Protein AF-A0A401LPN5-F1 (afdb_monomer)

Radius of gyration: 15.57 Å; Cα contacts (8 Å, |Δi|>4): 184; chains: 1; bounding box: 42×30×38 Å

Structure (mmCIF, N/CA/C/O backbone):
data_AF-A0A401LPN5-F1
#
_entry.id   AF-A0A401LPN5-F1
#
loop_
_atom_site.group_PDB
_atom_site.id
_atom_site.type_symbol
_atom_site.label_atom_id
_atom_site.label_alt_id
_atom_site.label_comp_id
_atom_site.label_asym_id
_atom_site.label_entity_id
_atom_site.label_seq_id
_atom_site.pdbx_PDB_ins_code
_atom_site.Cartn_x
_atom_site.Cartn_y
_atom_site.Cartn_z
_atom_site.occupancy
_atom_site.B_iso_or_equiv
_atom_site.auth_seq_id
_atom_site.auth_comp_id
_atom_site.auth_asym_id
_atom_site.auth_atom_id
_atom_site.pdbx_PDB_model_num
ATOM 1 N N . MET A 1 1 ? -16.675 0.990 2.975 1.00 86.31 1 MET A N 1
ATOM 2 C CA . MET A 1 1 ? -18.055 0.765 3.479 1.00 86.31 1 MET A CA 1
ATOM 3 C C . MET A 1 1 ? -18.039 0.644 4.993 1.00 86.31 1 MET A C 1
ATOM 5 O O . MET A 1 1 ? -17.036 0.166 5.520 1.00 86.31 1 MET A O 1
ATOM 9 N N . LYS A 1 2 ? -19.118 1.045 5.676 1.00 87.81 2 LYS A N 1
ATOM 10 C CA . LYS A 1 2 ? -19.290 0.775 7.115 1.00 87.81 2 LYS A CA 1
ATOM 11 C C . LYS A 1 2 ? -19.565 -0.713 7.358 1.00 87.81 2 LYS A C 1
ATOM 13 O O . LYS A 1 2 ? -20.257 -1.354 6.562 1.00 87.81 2 LYS A O 1
ATOM 18 N N . LYS A 1 3 ? -19.028 -1.246 8.460 1.00 90.56 3 LYS A N 1
ATOM 19 C CA . LYS A 1 3 ? -19.232 -2.644 8.859 1.00 90.56 3 LYS A CA 1
ATOM 20 C C . LYS A 1 3 ? -20.705 -2.963 9.043 1.00 90.56 3 LYS A C 1
ATOM 22 O O . LYS A 1 3 ? -21.427 -2.222 9.701 1.00 90.56 3 LYS A O 1
ATOM 27 N N . GLY A 1 4 ? -21.130 -4.080 8.458 1.00 88.19 4 GLY A N 1
ATOM 28 C CA . GLY A 1 4 ? -22.467 -4.641 8.644 1.00 88.19 4 GLY A CA 1
ATOM 29 C C . GLY A 1 4 ? -23.621 -3.854 8.015 1.00 88.19 4 GLY A C 1
ATOM 30 O O . GLY A 1 4 ? -24.760 -4.272 8.177 1.00 88.19 4 GLY A O 1
ATOM 31 N N . THR A 1 5 ? -23.374 -2.745 7.304 1.00 85.81 5 THR A N 1
ATOM 32 C CA . THR A 1 5 ? -24.468 -1.883 6.811 1.00 85.81 5 THR A CA 1
ATOM 33 C C . THR A 1 5 ? -24.605 -1.856 5.286 1.00 85.81 5 THR A C 1
ATOM 35 O O . THR A 1 5 ? -25.522 -1.214 4.782 1.00 85.81 5 THR A O 1
ATOM 38 N N . ASN A 1 6 ? -23.683 -2.484 4.534 1.00 84.44 6 ASN A N 1
ATOM 39 C CA . ASN A 1 6 ? -23.550 -2.355 3.066 1.00 84.44 6 ASN A CA 1
ATOM 40 C C . 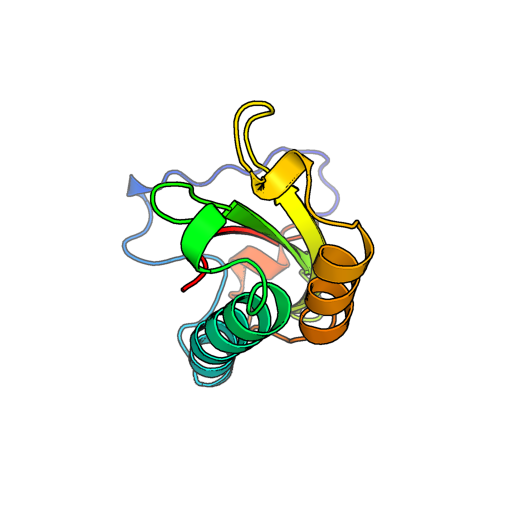ASN A 1 6 ? -23.598 -0.899 2.555 1.00 84.44 6 ASN A C 1
ATOM 42 O O . ASN A 1 6 ? -23.830 -0.641 1.378 1.00 84.44 6 ASN A O 1
ATOM 46 N N . THR A 1 7 ? -23.369 0.072 3.441 1.00 87.56 7 THR A N 1
ATOM 47 C CA . THR A 1 7 ? -23.444 1.489 3.111 1.00 87.56 7 THR A CA 1
ATOM 48 C C . THR A 1 7 ? -22.046 1.967 2.738 1.00 87.56 7 THR A C 1
ATOM 50 O O . THR A 1 7 ? -21.099 1.779 3.524 1.00 87.56 7 THR A O 1
ATOM 53 N N . PRO A 1 8 ? -21.883 2.605 1.569 1.00 83.88 8 PRO A N 1
ATOM 54 C CA . PRO A 1 8 ? -20.662 3.318 1.248 1.00 83.88 8 PRO A CA 1
ATOM 55 C C . PRO A 1 8 ? -20.315 4.327 2.344 1.00 83.88 8 PRO A C 1
ATOM 57 O O . PRO A 1 8 ? -21.184 4.946 2.954 1.00 83.88 8 PRO A O 1
ATOM 60 N N . PHE A 1 9 ? -19.022 4.458 2.617 1.00 82.81 9 PHE A N 1
ATOM 61 C CA . PHE A 1 9 ? -18.505 5.479 3.515 1.00 82.81 9 PHE A CA 1
ATOM 62 C C . PHE A 1 9 ? -17.553 6.328 2.698 1.00 82.81 9 PHE A C 1
ATOM 64 O O . PHE A 1 9 ? -16.600 5.789 2.135 1.00 82.81 9 PHE A O 1
ATOM 71 N N . TYR A 1 10 ? -17.842 7.619 2.629 1.00 77.94 10 TYR A N 1
ATOM 72 C CA . TYR A 1 10 ? -17.018 8.597 1.946 1.00 77.94 10 TYR A CA 1
ATOM 73 C C . TYR A 1 10 ? -16.513 9.584 2.986 1.00 77.94 10 TYR A C 1
ATOM 75 O O . TYR A 1 10 ? -17.273 10.006 3.857 1.00 77.94 10 TYR A O 1
ATOM 83 N N . ILE A 1 11 ? -15.238 9.935 2.880 1.00 76.38 11 ILE A N 1
ATOM 84 C CA . ILE A 1 11 ? -14.700 11.122 3.532 1.00 76.38 11 ILE A CA 1
ATOM 85 C C . ILE A 1 11 ? -14.692 12.245 2.512 1.00 76.38 11 ILE A C 1
ATOM 87 O O . ILE A 1 11 ? -14.478 12.002 1.321 1.00 76.38 11 ILE A O 1
ATOM 91 N N . LYS A 1 12 ? -14.890 13.471 2.977 1.00 79.12 12 LYS A N 1
ATOM 92 C CA . LYS A 1 12 ? -14.497 14.633 2.200 1.00 79.12 12 LYS A CA 1
ATOM 93 C C . LYS A 1 12 ? -13.141 15.080 2.715 1.00 79.12 12 LYS A C 1
ATOM 95 O O . LYS A 1 12 ? -12.941 15.169 3.921 1.00 79.12 12 LYS A O 1
ATOM 100 N N . ALA A 1 13 ? -12.203 15.319 1.804 1.00 70.81 13 ALA A N 1
ATOM 101 C CA . ALA A 1 13 ? -10.856 15.741 2.181 1.00 70.81 13 ALA A CA 1
ATOM 102 C C . ALA A 1 13 ? -10.869 17.060 2.978 1.00 70.81 13 ALA A C 1
ATOM 104 O O . ALA A 1 13 ? -10.048 17.245 3.861 1.00 70.81 13 ALA A O 1
ATOM 105 N N . GLU A 1 14 ? -11.845 17.933 2.713 1.00 79.00 14 GLU A N 1
ATOM 106 C CA . GLU A 1 14 ? -12.077 19.188 3.443 1.00 79.00 14 GLU A CA 1
ATOM 107 C C . GLU A 1 14 ? -12.456 19.004 4.922 1.00 79.00 14 GLU A C 1
ATOM 109 O O . GLU A 1 14 ? -12.242 19.916 5.713 1.00 79.00 14 GLU A O 1
ATOM 114 N N . ASP A 1 15 ? -12.973 17.835 5.314 1.00 82.06 15 ASP A N 1
ATOM 115 C CA . ASP A 1 15 ? -13.390 17.573 6.697 1.00 82.06 15 ASP A CA 1
ATOM 116 C C . ASP A 1 15 ? -12.206 17.188 7.608 1.00 82.06 15 ASP A C 1
ATOM 118 O O . ASP A 1 15 ? -12.383 17.025 8.818 1.00 82.06 15 ASP A O 1
ATOM 122 N N . TYR A 1 16 ? -11.004 17.003 7.045 1.00 76.50 16 TYR A N 1
ATOM 123 C CA . TYR A 1 16 ? -9.850 16.482 7.771 1.00 76.50 16 TYR A CA 1
ATOM 124 C C . TYR A 1 16 ? -8.533 17.157 7.361 1.00 76.50 16 TYR A C 1
ATOM 126 O O . TYR A 1 16 ? -8.055 16.994 6.243 1.00 76.50 16 TYR A O 1
ATOM 134 N N . ASP A 1 17 ? -7.870 17.811 8.320 1.00 73.69 17 ASP A N 1
ATOM 135 C CA . ASP A 1 17 ? -6.528 18.394 8.131 1.00 73.69 17 ASP A CA 1
ATOM 136 C C . ASP A 1 17 ? -5.416 17.332 7.975 1.00 73.69 17 ASP A C 1
ATOM 138 O O . ASP A 1 17 ? -4.299 17.621 7.539 1.00 73.69 17 ASP A O 1
ATOM 142 N N . ILE A 1 18 ? -5.695 16.088 8.378 1.00 77.25 18 ILE A N 1
ATOM 143 C CA . ILE A 1 18 ? -4.774 14.943 8.359 1.00 77.25 18 ILE A CA 1
ATOM 144 C C . ILE A 1 18 ? -5.510 13.666 7.939 1.00 77.25 18 ILE A C 1
ATOM 146 O O . ILE A 1 18 ? -6.727 13.600 8.054 1.00 77.25 18 ILE A O 1
ATOM 150 N N . ASP A 1 19 ? -4.778 12.629 7.510 1.00 84.25 19 ASP A N 1
ATOM 151 C CA . ASP A 1 19 ? -5.361 11.305 7.235 1.00 84.25 19 ASP A CA 1
ATOM 152 C C . ASP A 1 19 ? -6.218 10.826 8.427 1.00 84.25 19 ASP A C 1
ATOM 154 O O . ASP A 1 19 ? -5.684 10.631 9.524 1.00 84.25 19 ASP A O 1
ATOM 158 N N . PRO A 1 20 ? -7.539 10.631 8.244 1.00 89.81 20 PRO A N 1
ATOM 159 C CA . PRO A 1 20 ? -8.436 10.274 9.334 1.00 89.81 20 PRO A CA 1
ATOM 160 C C . PRO A 1 20 ? -8.380 8.793 9.714 1.00 89.81 20 PRO A C 1
ATOM 162 O O . PRO A 1 20 ? -9.062 8.381 10.659 1.00 89.81 20 PRO A O 1
ATOM 165 N N . PHE A 1 21 ? -7.627 7.964 8.985 1.00 92.81 21 PHE A N 1
ATOM 166 C CA . PHE A 1 21 ? -7.662 6.512 9.152 1.00 92.81 21 PHE A CA 1
ATOM 167 C C . PHE A 1 21 ? -6.487 5.947 9.943 1.00 92.81 21 PHE A C 1
ATOM 169 O O . PHE A 1 21 ? -6.671 4.977 10.687 1.00 92.81 21 PHE A O 1
ATOM 176 N N . THR A 1 22 ? -5.307 6.555 9.832 1.00 93.69 22 THR A N 1
ATOM 177 C CA . THR A 1 22 ? -4.102 6.106 10.536 1.00 93.69 22 THR A CA 1
ATOM 178 C C . THR A 1 22 ? -3.597 7.143 11.530 1.00 93.69 22 THR A C 1
ATOM 180 O O . THR A 1 22 ? -3.766 8.349 11.368 1.00 93.69 22 THR A O 1
ATOM 183 N N . VAL A 1 23 ? -2.989 6.663 12.611 1.00 94.88 23 VAL A N 1
ATOM 184 C CA . VAL A 1 23 ? -2.324 7.516 13.598 1.00 94.88 23 VAL A CA 1
ATOM 185 C C . VAL A 1 23 ? -0.899 7.783 13.120 1.00 94.88 23 VAL A C 1
ATOM 187 O O . VAL A 1 23 ? -0.177 6.843 12.798 1.00 94.88 23 VAL A O 1
ATOM 190 N N . LYS A 1 24 ? -0.471 9.053 13.113 1.00 93.00 24 LYS A N 1
ATOM 191 C CA . LYS A 1 24 ? 0.909 9.460 12.791 1.00 93.00 24 LYS A CA 1
ATOM 192 C C . LYS A 1 24 ? 1.870 9.132 13.943 1.00 93.00 24 LYS A C 1
ATOM 194 O O . LYS A 1 24 ? 2.343 10.022 14.644 1.00 93.00 24 LYS A O 1
ATOM 199 N N . ASP A 1 25 ? 2.111 7.845 14.158 1.00 95.31 25 ASP A N 1
ATOM 200 C CA . ASP A 1 25 ? 3.009 7.308 15.180 1.00 95.31 25 ASP A CA 1
ATOM 201 C C . ASP A 1 25 ? 4.278 6.678 14.570 1.00 95.31 25 ASP A C 1
ATOM 203 O O . ASP A 1 25 ? 4.576 6.825 13.381 1.00 95.31 25 ASP A O 1
ATOM 207 N N . ALA A 1 26 ? 5.052 5.967 15.394 1.00 96.62 26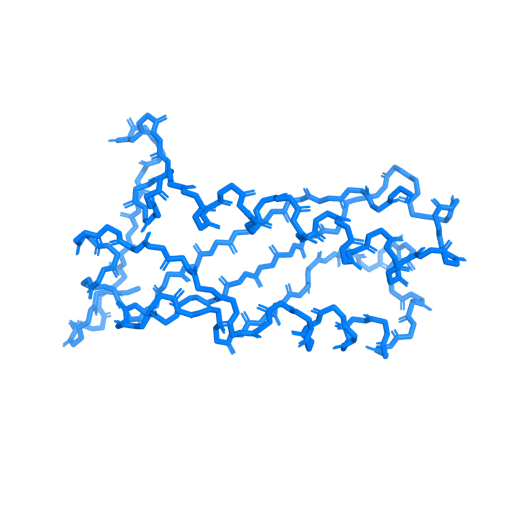 ALA A N 1
ATOM 208 C CA . ALA A 1 26 ? 6.266 5.285 14.952 1.00 96.62 26 ALA A CA 1
ATOM 209 C C . ALA A 1 26 ? 5.999 4.181 13.911 1.00 96.62 26 ALA A C 1
ATOM 211 O O . ALA A 1 26 ? 6.852 3.944 13.056 1.00 96.62 26 ALA A O 1
ATOM 212 N N . HIS A 1 27 ? 4.832 3.525 13.946 1.00 95.38 27 HIS A N 1
ATOM 213 C CA . HIS A 1 27 ? 4.463 2.529 12.941 1.00 95.38 27 HIS A CA 1
ATOM 214 C C . HIS A 1 27 ? 4.208 3.195 11.592 1.00 95.38 27 HIS A C 1
ATOM 216 O O . HIS A 1 27 ? 4.723 2.725 10.579 1.00 95.38 27 HIS A O 1
ATOM 222 N N . TYR A 1 28 ? 3.486 4.319 11.583 1.00 94.56 28 TYR A N 1
ATOM 223 C CA . TYR A 1 28 ? 3.297 5.114 10.372 1.00 94.56 28 TYR A CA 1
ATOM 224 C C . TYR A 1 28 ? 4.640 5.566 9.787 1.00 94.56 28 TYR A C 1
ATOM 226 O O . TYR A 1 28 ? 4.904 5.338 8.609 1.00 94.56 28 TYR A O 1
ATOM 234 N N . ALA A 1 29 ? 5.511 6.157 10.612 1.00 95.19 29 ALA A N 1
ATOM 235 C CA . ALA A 1 29 ? 6.815 6.648 10.164 1.00 95.19 29 ALA A CA 1
ATOM 236 C C . ALA A 1 29 ? 7.711 5.521 9.622 1.00 95.19 29 ALA A C 1
ATOM 238 O O . ALA A 1 29 ? 8.400 5.698 8.616 1.00 95.19 29 ALA A O 1
ATOM 239 N N . TYR A 1 30 ? 7.679 4.347 10.259 1.00 96.12 30 TYR A N 1
ATOM 240 C CA . TYR A 1 30 ? 8.383 3.169 9.764 1.00 96.12 30 TYR A CA 1
ATOM 241 C C . TYR A 1 30 ? 7.856 2.734 8.396 1.00 96.12 30 TYR A C 1
ATOM 243 O O . TYR A 1 30 ? 8.657 2.518 7.488 1.00 96.12 30 TYR A O 1
ATOM 251 N N . ILE A 1 31 ? 6.532 2.639 8.226 1.00 94.44 31 ILE A N 1
ATOM 252 C CA . ILE A 1 31 ? 5.946 2.190 6.960 1.00 94.44 31 ILE A CA 1
ATOM 253 C C . ILE A 1 31 ? 6.211 3.207 5.839 1.00 94.44 31 ILE A C 1
ATOM 255 O O . ILE A 1 31 ? 6.642 2.799 4.761 1.00 94.44 31 ILE A 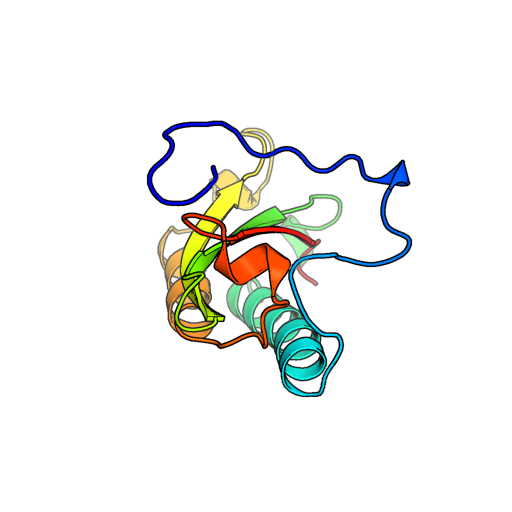O 1
ATOM 259 N N . ASP A 1 32 ? 6.063 4.513 6.101 1.00 91.56 32 ASP A N 1
ATOM 260 C CA . ASP A 1 32 ? 6.382 5.588 5.140 1.00 91.56 32 ASP A CA 1
ATOM 261 C C . ASP A 1 32 ? 7.865 5.595 4.712 1.00 91.56 32 ASP A C 1
ATOM 263 O O . ASP A 1 32 ? 8.209 5.990 3.594 1.00 91.56 32 ASP A O 1
ATOM 267 N N . SER A 1 33 ? 8.760 5.129 5.583 1.00 93.25 33 SER A N 1
ATOM 268 C CA . SER A 1 33 ? 10.179 4.984 5.263 1.00 93.25 33 SER A CA 1
ATOM 269 C C . SER A 1 33 ? 10.460 3.699 4.478 1.00 93.25 33 SER A C 1
ATOM 271 O O . SER A 1 33 ? 11.061 3.733 3.400 1.00 93.25 33 SER A O 1
ATOM 273 N N . ILE A 1 34 ? 9.998 2.551 4.984 1.00 95.00 34 ILE A N 1
ATOM 274 C CA . ILE A 1 34 ? 10.369 1.242 4.441 1.00 95.00 34 ILE A CA 1
ATOM 275 C C . ILE A 1 34 ? 9.749 0.984 3.068 1.00 95.00 34 ILE A C 1
ATOM 277 O O . ILE A 1 34 ? 10.394 0.340 2.242 1.00 95.00 34 ILE A O 1
ATOM 281 N N . TYR A 1 35 ? 8.553 1.515 2.771 1.00 93.06 35 TYR A N 1
ATOM 282 C CA . TYR A 1 35 ? 7.927 1.280 1.467 1.00 93.06 35 TYR A CA 1
ATOM 283 C C . TYR A 1 35 ? 8.781 1.860 0.331 1.00 93.06 35 TYR A C 1
ATOM 285 O O . TYR A 1 35 ? 9.063 1.155 -0.637 1.00 93.06 35 TYR A O 1
ATOM 293 N N . LYS A 1 36 ? 9.303 3.086 0.497 1.00 92.88 36 LYS A N 1
ATOM 294 C CA . LYS A 1 36 ? 10.214 3.729 -0.470 1.00 92.88 36 LYS A CA 1
ATOM 295 C C . LYS A 1 36 ? 11.453 2.873 -0.710 1.00 92.88 36 LYS A C 1
ATOM 297 O O . LYS A 1 36 ? 11.872 2.715 -1.853 1.00 92.88 36 LYS A O 1
ATOM 302 N N . VAL A 1 37 ? 12.030 2.313 0.354 1.00 95.38 37 VAL A N 1
ATOM 303 C CA . VAL A 1 37 ? 13.204 1.433 0.258 1.00 95.38 37 VAL A CA 1
ATOM 304 C C . VAL A 1 37 ? 12.868 0.171 -0.531 1.00 95.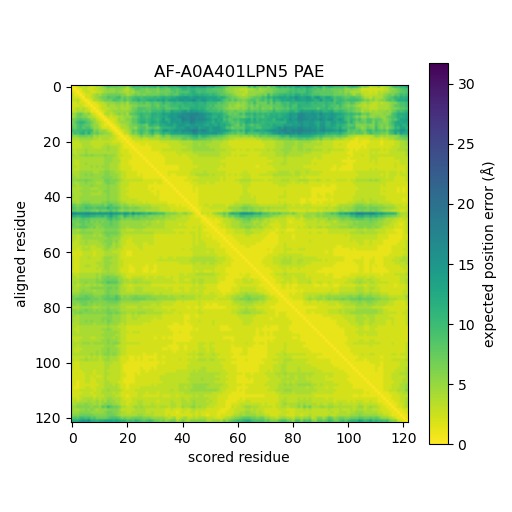38 37 VAL A C 1
ATOM 306 O O . VAL A 1 37 ? 13.552 -0.124 -1.505 1.00 95.38 37 VAL A O 1
ATOM 309 N N . ILE A 1 38 ? 11.793 -0.528 -0.159 1.00 96.19 38 ILE A N 1
ATOM 310 C CA . ILE A 1 38 ? 11.352 -1.773 -0.804 1.00 96.19 38 ILE A CA 1
ATOM 311 C C . ILE A 1 38 ? 11.114 -1.570 -2.304 1.00 96.19 38 ILE A C 1
ATOM 313 O O . ILE A 1 38 ? 11.533 -2.394 -3.114 1.00 96.19 38 ILE A O 1
ATOM 317 N N . ILE A 1 39 ? 10.461 -0.472 -2.682 1.00 94.25 39 ILE A N 1
ATOM 318 C CA . ILE A 1 39 ? 10.118 -0.196 -4.081 1.00 94.25 39 ILE A CA 1
ATOM 319 C C . ILE A 1 39 ? 11.362 0.161 -4.885 1.00 94.25 39 ILE A C 1
ATOM 321 O O . ILE A 1 39 ? 11.569 -0.391 -5.961 1.00 94.25 39 ILE A O 1
ATOM 325 N N . ASN A 1 40 ? 12.213 1.049 -4.370 1.00 94.06 40 ASN A N 1
ATOM 326 C CA . ASN A 1 40 ? 13.436 1.436 -5.076 1.00 94.06 40 ASN A CA 1
ATOM 327 C C . ASN A 1 40 ? 14.410 0.257 -5.241 1.00 94.06 40 ASN A C 1
ATOM 329 O O . ASN A 1 40 ? 15.130 0.198 -6.237 1.00 94.06 40 ASN A O 1
ATOM 333 N N . ASP A 1 41 ? 14.428 -0.668 -4.279 1.00 95.50 41 ASP A N 1
ATOM 334 C CA . ASP A 1 41 ? 15.194 -1.915 -4.342 1.00 95.50 41 ASP A CA 1
ATOM 335 C C . ASP A 1 41 ? 14.651 -2.840 -5.444 1.00 95.50 41 ASP A C 1
ATOM 337 O O . ASP A 1 41 ? 15.373 -3.177 -6.384 1.00 95.50 41 ASP A O 1
ATOM 341 N N . ALA A 1 42 ? 13.348 -3.141 -5.417 1.00 95.69 42 ALA A N 1
ATOM 342 C CA . ALA A 1 42 ? 12.699 -4.015 -6.399 1.00 95.69 42 ALA A CA 1
ATOM 343 C C . ALA A 1 42 ? 12.788 -3.467 -7.839 1.00 95.69 42 ALA A C 1
ATOM 345 O O . ALA A 1 42 ? 13.023 -4.208 -8.796 1.00 95.69 42 ALA A O 1
ATOM 346 N N . PHE A 1 43 ? 12.662 -2.148 -8.012 1.00 94.88 43 PHE A N 1
ATOM 347 C CA . PHE A 1 43 ? 12.817 -1.480 -9.307 1.00 94.88 43 PHE A CA 1
ATOM 348 C C . PHE A 1 43 ? 14.270 -1.107 -9.634 1.00 94.88 43 PHE A C 1
ATOM 350 O O . PHE A 1 43 ? 14.512 -0.408 -10.620 1.00 94.88 43 PHE A O 1
ATOM 357 N N . GLY A 1 44 ? 15.256 -1.591 -8.872 1.00 92.12 44 GLY A N 1
ATOM 358 C CA . GLY A 1 44 ? 16.660 -1.206 -9.002 1.00 92.12 44 GLY A CA 1
ATOM 359 C C . GLY A 1 44 ? 17.231 -1.355 -10.414 1.00 92.12 44 GLY A C 1
ATOM 360 O O . GLY A 1 44 ? 17.921 -0.466 -10.913 1.00 92.12 44 GLY A O 1
ATOM 361 N N . SER A 1 45 ? 16.868 -2.431 -11.114 1.00 91.69 45 SER A N 1
ATOM 362 C CA . SER A 1 45 ? 17.279 -2.680 -12.506 1.00 91.69 45 SER A CA 1
ATOM 363 C C . SER A 1 45 ? 16.520 -1.843 -13.552 1.00 91.69 45 SER A C 1
ATOM 365 O O . SER A 1 45 ? 16.803 -1.943 -14.746 1.00 91.69 45 SER A O 1
ATOM 367 N N . TYR A 1 46 ? 15.561 -1.016 -13.125 1.00 91.31 46 TYR A N 1
ATOM 368 C CA . TYR A 1 46 ? 14.628 -0.271 -13.976 1.00 91.31 46 TYR A CA 1
ATOM 369 C C . TYR A 1 46 ? 14.649 1.250 -13.748 1.00 91.31 46 TYR A C 1
ATOM 371 O O . TYR A 1 46 ? 13.980 1.966 -14.491 1.00 91.31 46 TYR A O 1
ATOM 379 N N . LYS A 1 47 ? 15.435 1.757 -12.788 1.00 78.56 47 LYS A N 1
ATOM 380 C CA . LYS A 1 47 ? 15.482 3.167 -12.339 1.00 78.56 47 LYS A CA 1
ATOM 381 C C . LYS A 1 47 ? 15.496 4.211 -13.466 1.00 78.56 47 LYS A C 1
ATOM 383 O O . LYS A 1 47 ? 14.786 5.205 -13.411 1.00 78.56 47 LYS A O 1
ATOM 388 N N . GLY A 1 48 ? 16.247 3.969 -14.544 1.00 85.69 48 GLY A N 1
ATOM 389 C CA . GLY A 1 48 ? 16.294 4.883 -15.695 1.00 85.69 48 GLY A CA 1
ATOM 390 C C . GLY A 1 48 ? 15.058 4.840 -16.602 1.00 85.69 48 GLY A C 1
ATOM 391 O O . GLY A 1 48 ? 14.720 5.843 -17.222 1.00 85.69 48 GLY A O 1
ATOM 392 N N . LYS A 1 49 ? 14.375 3.692 -16.678 1.00 90.50 49 LYS A N 1
ATOM 393 C CA . LYS A 1 49 ? 13.179 3.507 -17.512 1.00 90.50 49 LYS A CA 1
ATOM 394 C C . LYS A 1 49 ? 11.939 4.122 -16.875 1.00 90.50 49 LYS A C 1
ATOM 396 O O . LYS A 1 49 ? 11.067 4.557 -17.610 1.00 90.50 49 LYS A O 1
ATOM 401 N N . MET A 1 50 ? 11.876 4.150 -15.543 1.00 92.31 50 MET A N 1
ATOM 402 C CA . MET A 1 50 ? 10.710 4.621 -14.782 1.00 92.31 50 MET A CA 1
ATOM 403 C C . MET A 1 50 ? 10.675 6.141 -14.590 1.00 92.31 50 MET A C 1
ATOM 405 O O . MET A 1 50 ? 9.665 6.672 -14.146 1.00 92.31 50 MET A O 1
ATOM 409 N N . LYS A 1 51 ? 11.753 6.847 -14.947 1.00 92.75 51 LYS A N 1
ATOM 410 C CA . LYS A 1 51 ? 11.867 8.297 -14.778 1.00 92.75 51 LYS A CA 1
ATOM 411 C C . LYS A 1 51 ? 10.715 9.041 -15.465 1.00 92.75 51 LYS A C 1
ATOM 413 O O . LYS A 1 51 ? 10.503 8.868 -16.665 1.00 92.75 51 LYS A O 1
ATOM 418 N N . GLY A 1 52 ? 10.039 9.919 -14.725 1.00 92.56 52 GLY A N 1
ATOM 419 C CA . GLY A 1 52 ? 8.899 10.699 -15.209 1.00 92.56 52 GLY A CA 1
ATOM 420 C C . GLY A 1 52 ? 7.569 9.942 -15.231 1.00 92.56 52 GLY A C 1
ATOM 421 O O . GLY A 1 52 ? 6.592 10.482 -15.747 1.00 92.56 52 GLY A O 1
ATOM 422 N N . TYR A 1 53 ? 7.520 8.719 -14.696 1.00 93.69 53 TYR A N 1
ATOM 423 C CA . TYR A 1 53 ? 6.296 7.939 -14.544 1.00 93.69 53 TYR A CA 1
ATOM 424 C C . TYR A 1 53 ? 6.043 7.641 -13.066 1.00 93.69 53 TYR A C 1
ATOM 426 O O . TYR A 1 53 ? 6.968 7.345 -12.311 1.00 93.69 53 TYR A O 1
ATOM 434 N N . GLU A 1 54 ? 4.775 7.699 -12.664 1.00 93.50 54 GLU A N 1
ATOM 435 C CA . GLU A 1 54 ? 4.346 7.348 -11.313 1.00 93.50 54 GLU A CA 1
ATOM 436 C C . GLU A 1 54 ? 3.705 5.962 -11.297 1.00 93.50 54 GLU A C 1
ATOM 438 O O . GLU A 1 54 ? 2.876 5.622 -12.145 1.00 93.50 54 GLU A O 1
ATOM 443 N N . LEU A 1 55 ? 4.087 5.174 -10.298 1.00 94.50 55 LEU A N 1
ATOM 444 C CA . LEU A 1 55 ? 3.421 3.947 -9.906 1.00 94.50 55 LEU A CA 1
ATOM 445 C C . LEU A 1 55 ? 2.461 4.270 -8.763 1.00 94.50 55 LEU A C 1
ATOM 447 O O . LEU A 1 55 ? 2.895 4.760 -7.715 1.00 94.50 55 LEU A O 1
ATOM 451 N N . PHE A 1 56 ? 1.180 3.954 -8.932 1.00 95.31 56 PHE A N 1
ATOM 452 C CA . PHE A 1 56 ? 0.227 4.022 -7.834 1.00 95.31 56 PHE A CA 1
ATOM 453 C C . PHE A 1 56 ? 0.241 2.703 -7.078 1.00 95.31 56 PHE A C 1
ATOM 455 O O . PHE A 1 56 ? 0.073 1.626 -7.651 1.00 95.31 56 PHE A O 1
ATOM 462 N N . ILE A 1 57 ? 0.452 2.798 -5.772 1.00 94.50 57 ILE A N 1
ATOM 463 C CA . ILE A 1 57 ? 0.457 1.660 -4.864 1.00 94.50 57 ILE A CA 1
ATOM 464 C C . ILE A 1 57 ? -0.718 1.823 -3.934 1.00 94.50 57 ILE A C 1
ATOM 466 O O . ILE A 1 57 ? -0.812 2.808 -3.205 1.00 94.50 57 ILE A O 1
ATOM 470 N N . ILE A 1 58 ? -1.597 0.839 -3.959 1.00 95.19 58 ILE A N 1
ATOM 471 C CA . ILE A 1 58 ? -2.862 0.849 -3.251 1.00 95.19 58 ILE A CA 1
ATOM 472 C C . ILE A 1 58 ? -2.828 -0.280 -2.230 1.00 95.19 58 ILE A C 1
ATOM 474 O O . ILE A 1 58 ? -2.567 -1.430 -2.576 1.00 95.19 58 ILE A O 1
ATOM 478 N N . ILE A 1 59 ? -3.111 0.035 -0.973 1.00 95.38 59 ILE A N 1
ATOM 479 C CA . ILE A 1 59 ? -3.180 -0.943 0.110 1.00 95.38 59 ILE A CA 1
ATOM 480 C C . ILE A 1 59 ? -4.600 -1.046 0.647 1.00 95.38 59 ILE A C 1
ATOM 482 O O . ILE A 1 59 ? -5.284 -0.043 0.870 1.00 95.38 59 ILE A O 1
ATOM 486 N N . SER A 1 60 ? -5.004 -2.281 0.922 1.00 95.94 60 SER A N 1
ATOM 487 C CA . SER A 1 60 ? -6.145 -2.556 1.787 1.00 95.94 60 SER A CA 1
ATOM 488 C C . SER A 1 60 ? -5.629 -2.947 3.160 1.00 95.94 60 SER A C 1
ATOM 490 O O . SER A 1 60 ? -4.828 -3.872 3.303 1.00 95.94 60 SER A O 1
ATOM 492 N N . ILE A 1 61 ? -6.079 -2.226 4.180 1.00 97.06 61 ILE A N 1
ATOM 493 C CA . ILE A 1 61 ? -5.704 -2.451 5.569 1.00 97.06 61 ILE A CA 1
ATOM 494 C C . ILE A 1 61 ? -6.907 -3.055 6.284 1.00 97.06 61 ILE A C 1
ATOM 496 O O . ILE A 1 61 ? -8.003 -2.485 6.304 1.00 97.06 61 ILE A O 1
ATOM 500 N N . ASN A 1 62 ? -6.698 -4.209 6.907 1.00 97.38 62 ASN A N 1
ATOM 501 C CA . ASN A 1 62 ? -7.706 -4.858 7.723 1.00 97.38 62 ASN A CA 1
ATOM 502 C C . ASN A 1 62 ? -8.044 -3.960 8.925 1.00 97.38 62 ASN A C 1
ATOM 504 O O . ASN A 1 62 ? -7.190 -3.662 9.763 1.00 97.38 62 ASN A O 1
ATOM 508 N N . SER A 1 63 ? -9.307 -3.547 9.023 1.00 96.38 63 SER A N 1
ATOM 509 C CA . SER A 1 63 ? -9.777 -2.572 10.014 1.00 96.38 63 SER A CA 1
ATOM 510 C C . SER A 1 63 ? -9.780 -3.084 11.459 1.00 96.38 63 SER A C 1
ATOM 512 O O . SER A 1 63 ? -9.951 -2.300 12.388 1.00 96.38 63 SER A O 1
ATOM 514 N N . GLU A 1 64 ? -9.600 -4.387 11.674 1.00 96.12 64 GLU A N 1
ATOM 515 C CA . GLU A 1 64 ? -9.552 -5.010 13.004 1.00 96.12 64 GLU A CA 1
ATOM 516 C C . GLU A 1 64 ? -8.125 -5.090 13.526 1.00 96.12 64 GLU A C 1
ATOM 518 O O . GLU A 1 64 ? -7.855 -4.819 14.696 1.00 96.12 64 GLU A O 1
ATOM 523 N N . THR A 1 65 ? -7.198 -5.442 12.640 1.00 97.56 65 THR A N 1
ATOM 524 C CA . THR A 1 65 ? -5.812 -5.744 12.998 1.00 97.56 65 THR A CA 1
ATOM 525 C C . THR A 1 65 ? -4.848 -4.607 12.682 1.00 97.56 65 THR A C 1
ATOM 527 O O . THR A 1 65 ? -3.750 -4.591 13.238 1.00 97.56 65 THR A O 1
ATOM 530 N N . GLY A 1 66 ? -5.229 -3.681 11.797 1.00 97.56 66 GLY A N 1
ATOM 531 C CA . GLY A 1 66 ? -4.351 -2.644 11.252 1.00 97.56 66 GLY A CA 1
ATOM 532 C C . GLY A 1 66 ? -3.310 -3.164 10.263 1.00 97.56 66 GLY A C 1
ATOM 533 O O . GLY A 1 66 ? -2.459 -2.396 9.827 1.00 97.56 66 GLY A O 1
ATOM 534 N N . LYS A 1 67 ? -3.336 -4.457 9.919 1.00 98.31 67 LYS A N 1
ATOM 535 C CA . LYS A 1 67 ? -2.385 -5.055 8.979 1.00 98.31 67 LYS A CA 1
ATOM 536 C C . LYS A 1 67 ? -2.790 -4.781 7.538 1.00 98.31 67 LYS A C 1
ATOM 538 O O . LYS A 1 67 ? -3.969 -4.901 7.207 1.00 98.31 67 LYS A O 1
ATOM 543 N N . ILE A 1 68 ? -1.813 -4.500 6.684 1.00 97.94 68 ILE A N 1
ATOM 544 C CA . ILE A 1 68 ? -1.985 -4.544 5.231 1.00 97.94 68 ILE A CA 1
ATOM 545 C C . ILE A 1 68 ? -2.351 -5.983 4.861 1.00 97.94 68 ILE A C 1
ATOM 547 O O . ILE A 1 68 ? -1.573 -6.902 5.125 1.00 97.94 68 ILE A O 1
ATOM 551 N N . SER A 1 69 ? -3.545 -6.181 4.311 1.00 97.25 69 SER A N 1
ATOM 552 C CA . SER A 1 69 ? -4.042 -7.492 3.887 1.00 97.25 69 SER A CA 1
ATOM 553 C C . SER A 1 69 ? -3.818 -7.740 2.403 1.00 97.25 69 SER A C 1
ATOM 555 O O . SER A 1 69 ? -3.577 -8.877 2.018 1.00 97.25 69 SER A O 1
ATOM 557 N N . GLU A 1 70 ? -3.894 -6.690 1.585 1.00 96.12 70 GLU A N 1
ATOM 558 C CA . GLU A 1 70 ? -3.780 -6.779 0.128 1.00 96.12 70 GLU A CA 1
ATOM 559 C C . GLU A 1 70 ? -3.065 -5.542 -0.424 1.00 96.12 70 GLU A C 1
ATOM 561 O O . GLU A 1 70 ? -3.151 -4.452 0.155 1.00 96.12 70 GLU A O 1
ATOM 566 N N . LEU A 1 71 ? -2.386 -5.725 -1.557 1.00 95.56 71 LEU A N 1
ATOM 567 C CA . LEU A 1 71 ? -1.652 -4.697 -2.285 1.00 95.56 71 LEU A CA 1
ATOM 568 C C . LEU A 1 71 ? -2.049 -4.747 -3.763 1.00 95.56 71 LEU A C 1
ATOM 570 O O . LEU A 1 71 ? -2.070 -5.820 -4.363 1.00 95.56 71 LEU A O 1
ATOM 574 N N . TYR A 1 72 ? -2.305 -3.585 -4.349 1.00 94.69 72 TYR A N 1
ATOM 575 C CA . TYR A 1 72 ? -2.609 -3.419 -5.762 1.00 94.69 72 TYR A CA 1
ATOM 576 C C . TYR A 1 72 ? -1.680 -2.370 -6.365 1.00 94.69 72 TYR A C 1
ATOM 578 O O . TYR A 1 72 ? -1.273 -1.418 -5.694 1.00 94.69 72 TYR A O 1
ATOM 586 N N . PHE A 1 73 ? -1.370 -2.545 -7.644 1.00 95.81 73 PHE A N 1
ATOM 587 C CA . PHE A 1 73 ? -0.608 -1.588 -8.431 1.00 95.81 73 PHE A CA 1
ATOM 588 C C . PHE A 1 73 ? -1.500 -1.054 -9.540 1.00 95.81 73 PHE A C 1
ATOM 590 O O . PHE A 1 73 ? -2.162 -1.840 -10.218 1.00 95.81 73 PHE A O 1
ATOM 597 N N . ASP A 1 74 ? -1.500 0.259 -9.720 1.00 95.88 74 ASP A N 1
ATOM 598 C CA . ASP A 1 74 ? -2.213 0.920 -10.806 1.00 95.88 74 ASP A CA 1
ATOM 599 C C . ASP A 1 74 ? -1.248 1.825 -11.578 1.00 95.88 74 ASP A C 1
ATOM 601 O O . ASP A 1 74 ? -0.382 2.493 -11.002 1.00 95.88 74 ASP A O 1
ATOM 605 N N . PHE A 1 75 ? -1.338 1.761 -12.902 1.00 95.50 75 PHE A N 1
ATOM 606 C CA . PHE A 1 75 ? -0.522 2.527 -13.833 1.00 95.50 75 PHE A CA 1
ATOM 607 C C . PHE A 1 75 ? -1.113 2.455 -15.253 1.00 95.50 75 PHE A C 1
ATOM 609 O O . PHE A 1 75 ? -1.615 1.408 -15.666 1.00 95.50 75 PHE A O 1
ATOM 616 N N . PRO A 1 76 ? -1.019 3.534 -16.054 1.00 93.88 76 PRO A N 1
ATOM 617 C CA . PRO A 1 76 ? -1.487 3.516 -17.438 1.00 93.88 76 PRO A CA 1
ATOM 618 C C . PRO A 1 76 ? -0.737 2.509 -18.322 1.00 93.88 76 PRO A C 1
ATOM 620 O O . PRO A 1 76 ? 0.469 2.293 -18.173 1.00 93.88 76 PRO A O 1
ATOM 623 N N . ASN A 1 77 ? -1.421 1.975 -19.338 1.00 94.06 77 ASN A N 1
ATOM 624 C CA . ASN A 1 77 ? -0.846 0.997 -20.271 1.00 94.06 77 ASN A CA 1
ATOM 625 C C . ASN A 1 77 ? 0.325 1.541 -21.115 1.00 94.06 77 ASN A C 1
ATOM 627 O O . ASN A 1 77 ? 1.083 0.774 -21.698 1.00 94.06 77 ASN A O 1
ATOM 631 N N . GLN A 1 78 ? 0.476 2.862 -21.209 1.00 92.88 78 GLN A N 1
ATOM 632 C CA . GLN A 1 78 ? 1.556 3.522 -21.948 1.00 92.88 78 GLN A CA 1
ATOM 633 C C . GLN A 1 78 ? 2.826 3.707 -21.103 1.00 92.88 78 GLN A C 1
ATOM 635 O O . GLN A 1 78 ? 3.811 4.261 -21.587 1.00 92.88 78 GLN A O 1
ATOM 640 N N . THR A 1 79 ? 2.809 3.274 -19.840 1.00 95.06 79 THR A N 1
ATOM 641 C CA . THR A 1 79 ? 3.953 3.402 -18.938 1.00 95.06 79 THR A CA 1
ATOM 642 C C . THR A 1 79 ? 4.917 2.217 -19.063 1.00 95.06 79 THR A C 1
ATOM 644 O O . THR A 1 79 ? 4.504 1.095 -19.387 1.00 95.06 79 THR A O 1
ATOM 647 N N . PRO A 1 80 ? 6.209 2.422 -18.746 1.00 95.00 80 PRO A N 1
ATOM 648 C CA . PRO A 1 80 ? 7.221 1.361 -18.723 1.00 95.00 80 PRO A CA 1
ATOM 649 C C . PRO A 1 80 ? 6.902 0.224 -17.737 1.00 95.00 80 PRO A C 1
ATOM 651 O O . PRO A 1 80 ? 7.417 -0.884 -17.912 1.00 95.00 80 PRO A O 1
ATOM 654 N N . TYR A 1 81 ? 6.035 0.463 -16.746 1.00 95.81 81 TYR A N 1
ATOM 655 C CA . TYR A 1 81 ? 5.570 -0.533 -15.777 1.00 95.81 81 TYR A CA 1
ATOM 656 C C . TYR A 1 81 ? 4.920 -1.754 -16.445 1.00 95.81 81 TYR A C 1
ATOM 658 O O . TYR A 1 81 ? 5.131 -2.878 -16.007 1.00 95.81 81 TYR A O 1
ATOM 666 N N . THR A 1 82 ? 4.239 -1.582 -17.583 1.00 95.44 82 THR A N 1
ATOM 667 C CA . THR A 1 82 ? 3.629 -2.704 -18.330 1.00 95.44 82 THR A CA 1
ATOM 668 C C . THR A 1 82 ? 4.618 -3.771 -18.805 1.00 95.44 82 THR A C 1
ATOM 670 O O . THR A 1 82 ? 4.223 -4.902 -19.079 1.00 95.44 82 THR A O 1
ATOM 673 N N . THR A 1 83 ? 5.905 -3.430 -18.902 1.00 94.62 83 THR A N 1
ATOM 674 C CA . THR A 1 83 ? 6.967 -4.338 -19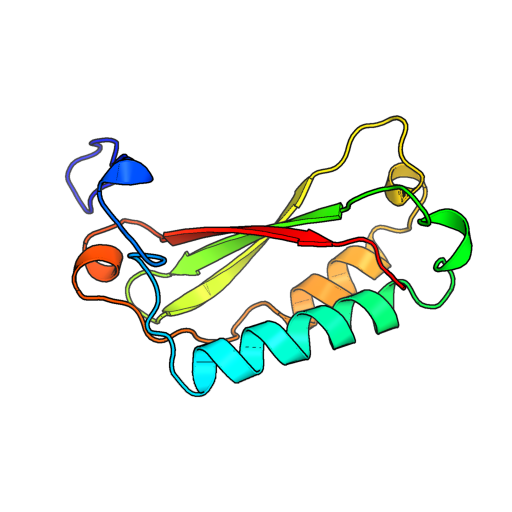.364 1.00 94.62 83 THR A CA 1
ATOM 675 C C . THR A 1 83 ? 7.732 -5.007 -18.222 1.00 94.62 83 THR A C 1
ATOM 677 O O . THR A 1 83 ? 8.610 -5.837 -18.466 1.00 94.62 83 THR A O 1
ATOM 680 N N . VAL A 1 84 ? 7.432 -4.641 -16.973 1.00 96.00 84 VAL A N 1
ATOM 681 C CA . VAL A 1 84 ? 8.126 -5.155 -15.793 1.00 96.00 84 VAL A CA 1
ATOM 682 C C . VAL A 1 84 ? 7.574 -6.542 -15.446 1.00 96.00 84 VAL A C 1
ATOM 684 O O . VAL A 1 84 ? 6.357 -6.723 -15.398 1.00 96.00 84 VAL A O 1
ATOM 687 N N . PRO A 1 85 ? 8.434 -7.544 -15.185 1.00 97.00 85 PRO A N 1
ATOM 688 C CA . PRO A 1 85 ? 7.977 -8.870 -14.796 1.00 97.00 85 PRO A CA 1
ATOM 689 C C . PRO A 1 85 ? 7.120 -8.840 -13.527 1.00 97.00 85 PRO A C 1
ATOM 691 O O . PRO A 1 85 ? 7.471 -8.187 -12.543 1.00 97.00 85 PRO A O 1
ATOM 694 N N . VAL A 1 86 ? 6.053 -9.645 -13.508 1.00 96.81 86 VAL A N 1
ATOM 695 C CA . VAL A 1 86 ? 5.143 -9.795 -12.354 1.00 96.81 86 VAL A CA 1
ATOM 696 C C . VAL A 1 86 ? 5.891 -10.129 -11.055 1.00 96.81 86 VAL A C 1
ATOM 698 O O . VAL A 1 86 ? 5.474 -9.717 -9.975 1.00 96.81 86 VAL A O 1
ATOM 701 N N . SER A 1 87 ? 7.031 -10.821 -11.140 1.00 97.44 87 SER A N 1
ATOM 702 C CA . SER A 1 87 ? 7.861 -11.157 -9.978 1.00 97.44 87 SER A CA 1
ATOM 703 C C . SER A 1 87 ? 8.363 -9.935 -9.202 1.00 97.44 87 SER A C 1
ATOM 705 O O . SER A 1 87 ? 8.479 -10.022 -7.986 1.00 97.44 87 SER A O 1
ATOM 707 N N . VAL A 1 88 ? 8.613 -8.801 -9.868 1.00 97.00 88 VAL A N 1
ATOM 708 C CA . VAL A 1 88 ? 9.046 -7.552 -9.211 1.00 97.00 88 VAL A CA 1
ATOM 709 C C . VAL A 1 88 ? 7.924 -7.004 -8.327 1.00 97.00 88 VAL A C 1
ATOM 711 O O . VAL A 1 88 ? 8.137 -6.671 -7.164 1.00 97.00 88 VAL A O 1
ATOM 714 N N . TYR A 1 89 ? 6.695 -6.985 -8.844 1.00 96.75 89 TYR A N 1
ATOM 715 C CA . TYR A 1 89 ? 5.510 -6.587 -8.080 1.00 96.75 89 TYR A CA 1
ATOM 716 C C . TYR A 1 89 ? 5.232 -7.545 -6.922 1.00 96.75 89 TYR A C 1
ATOM 718 O O . TYR A 1 89 ? 4.922 -7.111 -5.812 1.00 96.75 89 TYR A O 1
ATOM 726 N N . ARG A 1 90 ? 5.402 -8.851 -7.162 1.00 97.38 90 ARG A N 1
ATOM 727 C CA . ARG A 1 90 ? 5.237 -9.877 -6.130 1.00 97.38 90 ARG A CA 1
ATOM 728 C C . ARG A 1 90 ? 6.259 -9.726 -5.006 1.00 97.38 90 ARG A C 1
ATOM 730 O O . ARG A 1 90 ? 5.907 -9.907 -3.845 1.00 97.38 90 ARG A O 1
ATOM 737 N N . GLU A 1 91 ? 7.502 -9.372 -5.320 1.00 97.06 91 GLU A N 1
ATOM 738 C CA . GLU A 1 91 ? 8.528 -9.100 -4.312 1.00 97.06 91 GLU A CA 1
ATOM 739 C C . GLU A 1 91 ? 8.098 -7.960 -3.377 1.00 97.06 91 GLU A C 1
ATOM 741 O O . GLU A 1 91 ? 8.129 -8.115 -2.153 1.00 97.06 91 GLU A O 1
ATOM 746 N N . ILE A 1 92 ? 7.615 -6.851 -3.944 1.00 96.62 92 ILE A N 1
ATOM 747 C CA . ILE A 1 92 ? 7.107 -5.705 -3.178 1.00 96.62 92 ILE A CA 1
ATOM 748 C C . ILE A 1 92 ? 5.929 -6.127 -2.293 1.00 96.62 92 ILE A C 1
ATOM 750 O O . ILE A 1 92 ? 5.923 -5.835 -1.098 1.00 96.62 92 ILE A O 1
ATOM 754 N N . GLU A 1 93 ? 4.963 -6.859 -2.852 1.00 96.75 93 GLU A N 1
ATOM 755 C CA . GLU A 1 93 ? 3.812 -7.381 -2.110 1.00 96.75 93 GLU A CA 1
ATOM 756 C C . GLU A 1 93 ? 4.246 -8.209 -0.898 1.00 96.75 93 GLU A C 1
ATOM 758 O O . GLU A 1 93 ? 3.799 -7.942 0.217 1.00 96.75 93 GLU A O 1
ATOM 763 N N . THR A 1 94 ? 5.169 -9.160 -1.078 1.00 96.94 94 THR A N 1
ATOM 764 C CA . THR A 1 94 ? 5.629 -10.031 0.019 1.00 96.94 94 THR A CA 1
ATOM 765 C C . THR A 1 94 ? 6.353 -9.284 1.137 1.00 96.94 94 THR A C 1
ATOM 767 O O . THR A 1 94 ? 6.331 -9.738 2.279 1.00 96.94 94 THR A O 1
ATOM 770 N N . LYS A 1 95 ? 6.979 -8.142 0.828 1.00 97.25 95 LYS A N 1
ATOM 771 C CA . LYS A 1 95 ? 7.681 -7.301 1.806 1.00 97.25 95 LYS A CA 1
ATOM 772 C C . LYS A 1 95 ? 6.740 -6.318 2.525 1.00 97.25 95 LYS A C 1
ATOM 774 O O . LYS A 1 95 ? 7.058 -5.896 3.635 1.00 97.25 95 LYS A O 1
ATOM 779 N N . LEU A 1 96 ? 5.607 -5.942 1.919 1.00 96.25 96 LEU A N 1
ATOM 780 C CA . LEU A 1 96 ? 4.665 -4.955 2.474 1.00 96.25 96 LEU A CA 1
ATOM 781 C C . LEU A 1 96 ? 3.444 -5.574 3.166 1.00 96.25 96 LEU A C 1
ATOM 783 O O . LEU A 1 96 ? 2.994 -5.058 4.192 1.00 96.25 96 LEU A O 1
ATOM 787 N N . VAL A 1 97 ? 2.886 -6.659 2.628 1.00 97.31 97 VAL A N 1
ATOM 788 C CA . VAL A 1 97 ? 1.725 -7.325 3.232 1.00 97.31 97 VAL A CA 1
ATOM 789 C C . VAL A 1 97 ? 2.086 -7.813 4.637 1.00 97.31 97 VAL A C 1
ATOM 791 O O . VAL A 1 97 ? 3.144 -8.388 4.877 1.00 97.3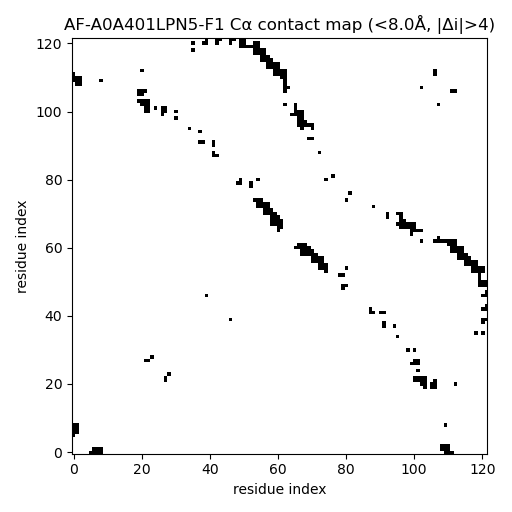1 97 VAL A O 1
ATOM 794 N N . GLY A 1 98 ? 1.194 -7.564 5.594 1.00 97.38 98 GLY A N 1
ATOM 795 C CA . GLY A 1 98 ? 1.396 -7.895 7.003 1.00 97.38 98 GLY A CA 1
ATOM 796 C C . GLY A 1 98 ? 2.018 -6.782 7.850 1.00 97.38 98 GLY A C 1
ATOM 797 O O . GLY A 1 98 ? 1.873 -6.843 9.078 1.00 97.38 98 GLY A O 1
ATOM 798 N N . LEU A 1 99 ? 2.618 -5.745 7.244 1.00 97.50 99 LEU A N 1
ATOM 799 C CA . LEU A 1 99 ? 2.980 -4.524 7.974 1.00 97.50 99 LEU A CA 1
ATOM 800 C C . LEU A 1 99 ? 1.729 -3.905 8.603 1.00 97.50 99 LEU A C 1
ATOM 802 O O . LEU A 1 99 ? 0.625 -4.016 8.067 1.00 97.50 99 LEU A O 1
ATOM 806 N N . LYS A 1 100 ? 1.890 -3.288 9.775 1.00 97.56 100 LYS A N 1
ATOM 807 C CA . LYS A 1 100 ? 0.772 -2.896 10.634 1.00 97.56 100 LYS A CA 1
ATOM 808 C C . LYS A 1 100 ? 0.788 -1.406 10.944 1.00 97.56 100 LYS A C 1
ATOM 810 O O . LYS A 1 100 ? 1.726 -0.925 11.570 1.00 97.56 100 LYS A O 1
ATOM 815 N N . TYR A 1 101 ? -0.300 -0.731 10.595 1.00 97.19 101 TYR A N 1
ATOM 816 C CA . TYR A 1 101 ? -0.612 0.619 11.043 1.00 97.19 101 TYR A CA 1
ATOM 817 C C . TYR A 1 101 ? -1.371 0.606 12.369 1.00 97.19 101 TYR A C 1
ATOM 819 O O . TYR A 1 101 ? -2.13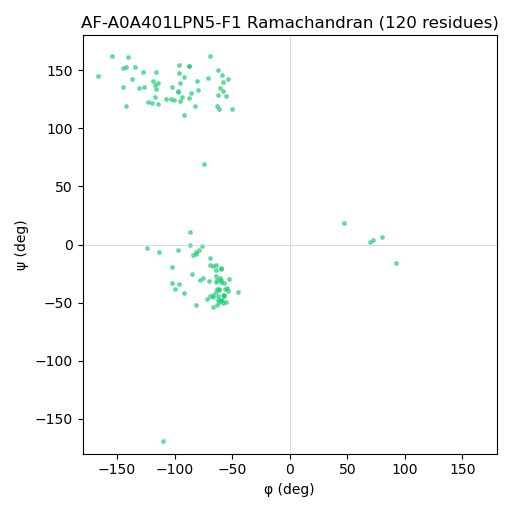9 -0.314 12.676 1.00 97.19 101 TYR A O 1
ATOM 827 N N . THR 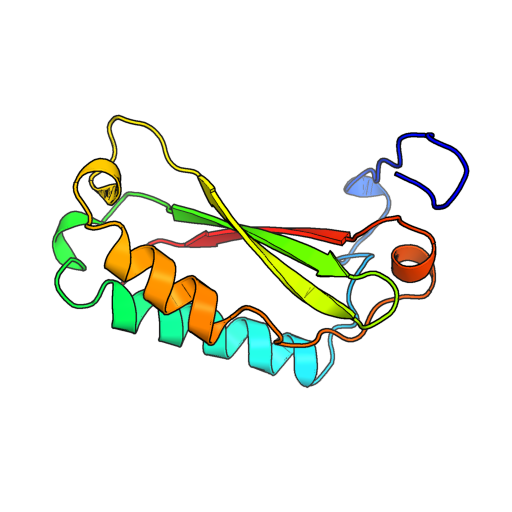A 1 102 ? -1.229 1.692 13.121 1.00 97.69 102 THR A N 1
ATOM 828 C CA . THR A 1 102 ? -2.168 2.030 14.188 1.00 97.69 102 THR A CA 1
ATOM 829 C C . THR A 1 102 ? -3.373 2.743 13.582 1.00 97.69 102 THR A C 1
ATOM 831 O O . THR A 1 102 ? -3.240 3.801 12.969 1.00 97.69 102 THR A O 1
ATOM 834 N N . LEU A 1 103 ? -4.559 2.154 13.743 1.00 97.25 103 LEU A N 1
ATOM 835 C CA . LEU A 1 103 ? -5.809 2.682 13.190 1.00 97.25 103 LEU A CA 1
ATOM 836 C C . LEU A 1 103 ? -6.541 3.599 14.172 1.00 97.25 103 LEU A C 1
ATOM 838 O O . LEU A 1 103 ? -6.612 3.308 15.372 1.00 97.25 103 LEU A O 1
ATOM 842 N N . THR A 1 104 ? -7.174 4.645 13.642 1.00 95.44 104 THR A N 1
ATOM 843 C CA . THR A 1 104 ? -8.093 5.505 14.401 1.00 95.44 104 THR A CA 1
ATOM 844 C C . THR A 1 104 ? -9.387 4.762 14.773 1.00 95.44 104 THR A C 1
ATOM 846 O O . THR A 1 104 ? -9.723 3.738 14.166 1.00 95.44 104 THR A O 1
ATOM 849 N N . PRO A 1 105 ? -10.173 5.256 15.751 1.00 95.00 105 PRO A N 1
ATOM 850 C CA . PRO A 1 105 ? -11.487 4.688 16.051 1.00 95.00 105 PRO A CA 1
ATOM 851 C C . PRO A 1 105 ? -12.422 4.658 14.836 1.00 95.00 105 PRO A C 1
ATOM 853 O O . PRO A 1 105 ? -13.126 3.671 14.636 1.00 95.00 105 PRO A O 1
ATOM 856 N N . LEU A 1 106 ? -12.384 5.698 13.994 1.00 92.31 106 LEU A N 1
ATOM 857 C CA . LEU A 1 106 ? -13.187 5.776 12.774 1.00 92.31 106 LEU A CA 1
ATOM 858 C C . LEU A 1 106 ? -12.843 4.642 11.802 1.00 92.31 106 LEU A C 1
ATOM 860 O O . LEU A 1 106 ? -13.745 3.933 11.355 1.00 92.31 106 LEU A O 1
ATOM 864 N N . ALA A 1 107 ? -11.556 4.425 11.521 1.00 94.06 107 ALA A N 1
ATOM 865 C CA . ALA A 1 107 ? -11.092 3.363 10.628 1.00 94.06 107 ALA A CA 1
ATOM 866 C C . ALA A 1 107 ? -11.600 1.970 11.036 1.00 94.06 107 ALA A C 1
ATOM 868 O O . ALA A 1 107 ? -11.980 1.169 10.181 1.00 94.06 107 ALA A O 1
ATOM 869 N N . LYS A 1 108 ? -11.688 1.695 12.343 1.00 95.19 108 LYS A N 1
ATOM 870 C CA . LYS A 1 108 ? -12.175 0.409 12.877 1.00 95.19 108 LYS A CA 1
ATOM 871 C C . LYS A 1 108 ? -13.659 0.143 12.591 1.00 95.19 108 LYS A C 1
ATOM 873 O O . LYS A 1 108 ? -14.093 -1.008 12.641 1.00 95.19 108 LYS A O 1
ATOM 878 N N . THR A 1 109 ? -14.433 1.179 12.253 1.00 93.81 109 THR A N 1
ATOM 879 C CA . THR A 1 109 ? -15.852 1.058 11.863 1.00 93.81 109 THR A CA 1
ATOM 880 C C . THR A 1 109 ? -16.055 0.655 10.397 1.00 93.81 109 THR A C 1
ATOM 882 O O . THR A 1 109 ? -17.184 0.379 9.985 1.00 93.81 109 THR A O 1
ATOM 885 N N . LEU A 1 110 ? -14.985 0.615 9.597 1.00 93.31 110 LEU A N 1
ATOM 886 C CA . LEU A 1 110 ? -15.028 0.316 8.163 1.00 93.31 110 LEU A CA 1
ATOM 887 C C . LEU A 1 110 ? -14.735 -1.162 7.889 1.00 93.31 110 LEU A C 1
ATOM 889 O O . LEU A 1 110 ? -14.042 -1.807 8.667 1.00 93.31 110 LEU A O 1
ATOM 893 N N . ASN A 1 111 ? -15.217 -1.719 6.776 1.00 93.38 111 ASN A N 1
ATOM 894 C CA . ASN A 1 111 ? -14.878 -3.099 6.378 1.00 93.38 111 ASN A CA 1
ATOM 895 C C . ASN A 1 111 ? -13.360 -3.291 6.230 1.00 93.38 111 ASN A C 1
ATOM 897 O O . ASN A 1 111 ? -12.800 -4.263 6.718 1.00 93.38 111 ASN A O 1
ATOM 901 N N . TYR A 1 112 ? -12.711 -2.320 5.601 1.00 93.38 112 TYR A N 1
ATOM 902 C CA . TYR A 1 112 ? -11.270 -2.181 5.458 1.00 93.38 112 TYR A CA 1
ATOM 903 C C . TYR A 1 112 ? -10.967 -0.693 5.257 1.00 93.38 112 TYR A C 1
ATOM 905 O O . TYR A 1 112 ? -11.867 0.091 4.930 1.00 93.38 112 TYR A O 1
ATOM 913 N N . VAL A 1 113 ? -9.713 -0.306 5.462 1.00 93.75 113 VAL A N 1
ATOM 914 C CA . VAL A 1 113 ? -9.212 1.017 5.085 1.00 93.75 113 VAL A CA 1
ATOM 915 C C . VAL A 1 113 ? -8.516 0.890 3.737 1.00 93.75 113 VAL A C 1
ATOM 917 O O . VAL A 1 113 ? -7.693 -0.000 3.548 1.00 93.75 113 VAL A O 1
ATOM 920 N N . TYR A 1 114 ? -8.861 1.778 2.812 1.00 91.62 114 TYR A N 1
ATOM 921 C CA . TYR A 1 114 ? -8.229 1.898 1.504 1.00 91.62 114 TYR A CA 1
ATOM 922 C C . TYR A 1 114 ? -7.297 3.108 1.524 1.00 91.62 114 TYR A C 1
ATOM 924 O O . TYR A 1 114 ? -7.747 4.213 1.836 1.00 91.62 114 TYR A O 1
ATOM 932 N N . GLN A 1 115 ? -6.025 2.911 1.191 1.00 89.12 115 GLN A N 1
ATOM 933 C CA . GLN A 1 115 ? -5.042 3.988 1.054 1.00 89.12 115 GLN A CA 1
ATOM 934 C C . GLN A 1 115 ? -4.234 3.806 -0.220 1.00 89.12 115 GLN A C 1
ATOM 936 O O . GLN A 1 115 ? -4.060 2.684 -0.693 1.00 89.12 115 GLN A O 1
ATOM 941 N N . TRP A 1 116 ? -3.741 4.910 -0.770 1.00 89.75 116 TRP A N 1
ATOM 942 C CA . TRP A 1 116 ? -2.910 4.887 -1.962 1.00 89.75 116 TRP A CA 1
ATOM 943 C C . TRP A 1 116 ? -1.791 5.922 -1.880 1.00 89.75 116 TRP A C 1
ATOM 945 O O . TRP A 1 116 ? -1.930 6.955 -1.224 1.00 89.75 116 TRP A O 1
ATOM 955 N N . TRP A 1 117 ? -0.695 5.632 -2.573 1.00 89.25 117 TRP A N 1
ATOM 956 C CA . TRP A 1 117 ? 0.476 6.497 -2.692 1.00 89.25 117 TRP A CA 1
ATOM 957 C C . TRP A 1 117 ? 0.946 6.496 -4.143 1.00 89.25 117 TRP A C 1
ATOM 959 O O . TRP A 1 117 ? 0.938 5.446 -4.786 1.00 89.25 117 TRP A O 1
ATOM 969 N N . ALA A 1 118 ? 1.395 7.645 -4.638 1.00 91.69 118 ALA A N 1
ATOM 970 C CA . ALA A 1 118 ? 2.141 7.733 -5.887 1.00 91.69 118 ALA A CA 1
ATOM 971 C C . ALA A 1 118 ? 3.645 7.720 -5.591 1.00 91.69 118 ALA A C 1
ATOM 973 O O . ALA A 1 118 ? 4.107 8.341 -4.626 1.00 91.69 118 ALA A O 1
ATOM 974 N N . ILE A 1 119 ? 4.416 7.002 -6.404 1.00 91.12 119 ILE A N 1
ATOM 975 C CA . ILE A 1 119 ? 5.877 6.997 -6.321 1.00 91.12 119 ILE A CA 1
ATOM 976 C C . ILE A 1 119 ? 6.498 6.877 -7.709 1.00 91.12 119 ILE A C 1
ATOM 978 O O . ILE A 1 119 ? 6.108 6.027 -8.502 1.00 91.12 119 ILE A O 1
ATOM 982 N N . GLU A 1 120 ? 7.522 7.683 -7.969 1.00 92.69 120 GLU A N 1
ATOM 983 C CA . GLU A 1 120 ? 8.492 7.431 -9.035 1.00 92.69 120 GLU A CA 1
ATOM 984 C C . GLU A 1 120 ? 9.663 6.632 -8.429 1.00 92.69 120 GLU A C 1
ATOM 986 O O . GLU A 1 120 ? 10.386 7.177 -7.583 1.00 92.69 120 GLU A O 1
ATOM 991 N N . PRO A 1 121 ? 9.856 5.347 -8.791 1.00 86.00 121 PRO A N 1
ATOM 992 C CA . PRO A 1 121 ? 10.991 4.565 -8.313 1.00 86.00 121 PRO A CA 1
ATOM 993 C C . PRO A 1 121 ? 12.318 5.174 -8.782 1.00 86.00 121 PRO A C 1
ATOM 995 O O . PRO A 1 121 ? 12.506 5.422 -9.974 1.00 86.00 121 PRO A O 1
ATOM 998 N N . LYS A 1 122 ? 13.236 5.396 -7.838 1.00 81.00 122 LYS A N 1
ATOM 999 C CA . LYS A 1 122 ? 14.530 6.066 -8.041 1.00 81.00 122 LYS A CA 1
ATOM 1000 C C . LYS A 1 122 ? 15.694 5.106 -8.084 1.00 81.00 122 LYS A C 1
ATOM 1002 O O . LYS A 1 122 ? 15.715 4.148 -7.279 1.00 81.00 122 LYS A O 1
#

Secondary structure (DSSP, 8-state):
-BTTT-------GGG-SS-SSB--SHHHHHHHHHHHHHHHHHTGGGTTTSTT-PEEEEEEEETTT-BEEEEEEE--TTSGGGGS-HHHHHHHHHHHTT-BPPBPHHHHTBSEEEEEEEE---

Organism: NCBI:txid2447885

InterPro domains:
  IPR032242 Protein of unknown function DUF5043 [PF16446] (36-117)

pLDDT: mean 92.4, std 5.8, range [70.81, 98.31]

Foldseek 3Di:
DFPPPPDDDDDDPVVDPDDQWFDPDPLVVVLVVVLLVLLLVLCVVPLVQLPPFKKKKKFWAALVFQWGADIDIDGDPPGPVVVDDVVSVVSSGVVRGGRGTHTDPVSSRHRTDMDMDIDRRD

Nearest PDB structures (foldseek):
  4qe0-assembly1_B  TM=8.985E-01  e=4.241E-08  Bacteroides uniformis ATCC 8492
  4qe0-assembly1_A  TM=8.824E-01  e=6.210E-08  Bacteroides uniformis ATCC 8492
  8gkr-assembly1_A  TM=3.196E-01  e=3.782E+00  Homo sapiens
  4q8f-assembly1_A  TM=3.265E-01  e=4.030E+00  Homo sapiens
  4o3p-assembly1_A  TM=3.198E-01  e=3.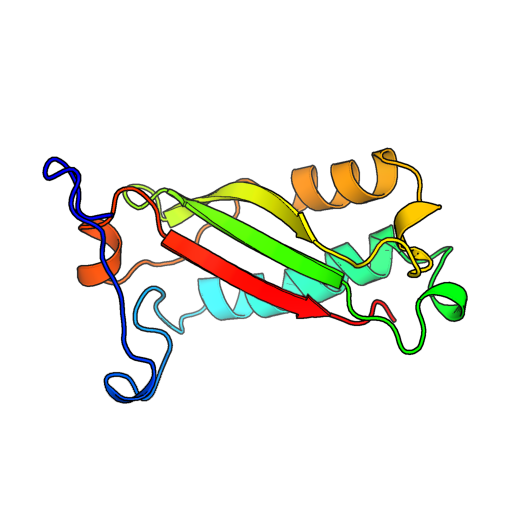549E+00  Homo sapiens

Sequence (122 aa):
MKKGTNTPFYIKAEDYDIDPFTVKDAHYAYIDSIYKVIINDAFGSYKGKMKGYELFIIISINSETGKISELYFDFPNQTPYTTVPVSVYREIETKLVGLKYTLTPLAKTLNYVYQWWAIEPK

Mean predicted aligned error: 3.9 Å

Solvent-accessible surface area (backbone atoms only — not comparable to full-atom values): 6951 Å² total; per-residue (Å²): 62,38,57,97,61,89,37,83,65,82,83,60,71,88,81,42,101,54,76,73,42,53,46,94,45,73,48,37,56,48,50,69,50,49,51,57,52,47,46,22,58,60,38,52,94,41,30,82,68,34,62,97,42,62,44,34,43,34,38,36,24,36,28,87,74,24,23,28,72,46,74,48,78,49,68,64,86,90,41,65,69,73,76,54,62,68,66,46,58,49,52,44,42,69,73,47,50,62,48,54,45,50,62,31,79,66,25,50,49,22,64,43,41,79,49,75,46,77,42,60,49,91